Protein AF-A0A7J4G635-F1 (afdb_monomer)

Radius of gyration: 13.32 Å; Cα contacts (8 Å, |Δi|>4): 133; chains: 1; bounding box: 33×24×32 Å

Nearest PDB structures (foldseek):
  4lil-assembly1_A  TM=5.299E-01  e=7.932E-02  Homo sapiens
  6r4t-assembly1_A  TM=5.289E-01  e=9.071E-02  Homo sapiens
  6r4u-assembly1_A  TM=5.298E-01  e=1.269E-01  Homo sapiens
  4mhq-assembly1_A  TM=5.303E-01  e=2.482E-01  Homo sapiens
  8f5y-assembly1_A  TM=3.481E-01  e=5.439E+00  Homo sapiens

Solvent-accessible surface area (backbone atoms only — not comparable to full-atom values): 4926 Å² total; per-residue (Å²): 134,62,66,56,67,64,47,62,37,63,70,59,23,47,52,55,34,60,70,35,59,41,16,35,32,38,41,21,29,86,91,66,51,69,52,75,77,64,25,62,64,89,48,40,65,51,55,41,54,41,30,74,73,50,36,66,48,77,50,66,52,61,45,27,26,78,50,32,76,72,61,45,97,89,42,45,80,79,34,47,76,53,61,67,91,129

pLDDT: mean 96.42, std 4.77, range [57.69, 98.62]

Sequence (86 aa):
MNTVNYYSNEKLQEILWKFGRNREIVARNQDGIYFKRPSMLLYPKDIVEQVKAGAFSFHCSVEYWKNPLLINERNYSEQRIGFDWV

Mean predicted aligned error: 2.63 Å

Secondary structure (DSSP, 8-state):
--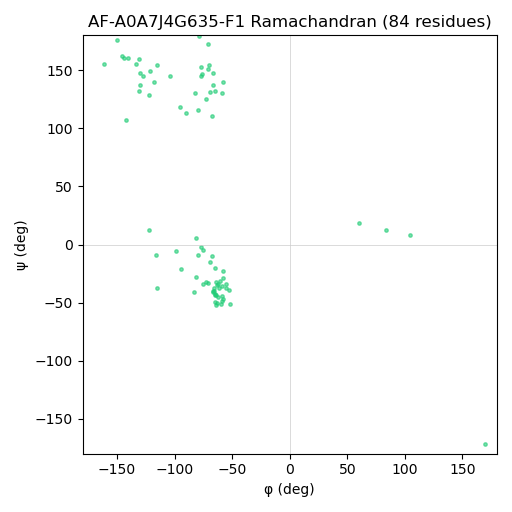HHHHHT-HHHHHHHHHHTTTS-EEEE-TTSPBPPSS---SSTTHHHHHHHTT--EEEE-SEEES-GGG--TTTHHHHEEEE---

Foldseek 3Di:
DQLLVVLVPLVNLVVVQVVQAQKQKWFAAPVRDIDDPRDHDPGSCVRSVVVVVGGRDMDIFQWGFPDRRPDDPPCPVVGTDGGDDD

Structure (mmCIF, N/CA/C/O backbone):
data_AF-A0A7J4G635-F1
#
_entry.id   AF-A0A7J4G635-F1
#
loop_
_atom_site.group_PDB
_atom_site.id
_atom_site.type_symbol
_atom_site.label_atom_id
_atom_site.label_alt_id
_atom_site.label_comp_id
_atom_site.label_asym_id
_atom_site.label_entity_id
_atom_site.label_seq_id
_atom_site.pdbx_PDB_ins_code
_atom_site.Cartn_x
_atom_site.Cartn_y
_atom_site.Cartn_z
_atom_site.occupancy
_atom_site.B_iso_or_equiv
_atom_site.auth_seq_id
_atom_site.auth_comp_id
_atom_site.auth_asym_id
_atom_site.auth_atom_id
_atom_site.pdbx_PDB_model_num
ATOM 1 N N . MET A 1 1 ? -15.363 7.859 15.069 1.00 57.69 1 MET A N 1
ATOM 2 C CA . MET A 1 1 ? -15.291 6.628 14.251 1.00 57.69 1 MET A CA 1
ATOM 3 C C . MET A 1 1 ? -13.894 6.054 14.431 1.00 57.69 1 MET A C 1
ATOM 5 O O . MET A 1 1 ? -12.943 6.803 14.271 1.00 57.69 1 MET A O 1
ATOM 9 N N . ASN A 1 2 ? -13.753 4.804 14.877 1.00 87.06 2 ASN A N 1
ATOM 10 C CA . ASN A 1 2 ? -12.435 4.206 15.108 1.00 87.06 2 ASN A CA 1
ATOM 11 C C . ASN A 1 2 ? -11.853 3.734 13.763 1.00 87.06 2 ASN A C 1
ATOM 13 O O . ASN A 1 2 ? -12.430 2.840 13.143 1.00 87.06 2 ASN A O 1
ATOM 17 N N . 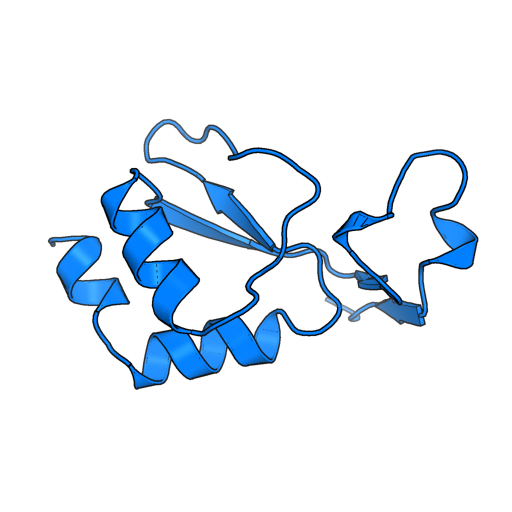THR A 1 3 ? -10.744 4.330 13.313 1.00 93.25 3 THR A N 1
ATOM 18 C CA . THR A 1 3 ? -10.075 3.995 12.042 1.00 93.25 3 THR A CA 1
ATOM 19 C C . THR A 1 3 ? -9.722 2.509 11.963 1.00 93.25 3 THR A C 1
ATOM 21 O O . THR A 1 3 ? -9.929 1.892 10.921 1.00 93.25 3 THR A O 1
ATOM 24 N N . VAL A 1 4 ? -9.306 1.898 13.081 1.00 96.19 4 VAL A N 1
ATOM 25 C CA . VAL A 1 4 ? -9.051 0.450 13.159 1.00 96.19 4 VAL A CA 1
ATOM 26 C C . VAL A 1 4 ? -10.313 -0.333 12.809 1.00 96.19 4 VAL A C 1
ATOM 28 O O . VAL A 1 4 ? -10.262 -1.203 11.952 1.00 96.19 4 VAL A O 1
ATOM 31 N N . ASN A 1 5 ? -11.468 0.008 13.389 1.00 97.00 5 ASN A N 1
ATOM 32 C CA . ASN A 1 5 ? -12.723 -0.700 13.108 1.00 97.00 5 ASN A CA 1
ATOM 33 C C . ASN A 1 5 ? -13.135 -0.601 11.632 1.00 97.00 5 ASN A C 1
ATOM 35 O O . ASN A 1 5 ? -13.645 -1.573 11.085 1.00 97.00 5 ASN A O 1
ATOM 39 N N . TYR A 1 6 ? -12.908 0.549 10.988 1.00 96.88 6 TYR A N 1
ATOM 40 C CA . TYR A 1 6 ? -13.198 0.724 9.563 1.00 96.88 6 TYR A CA 1
ATOM 41 C C . TYR A 1 6 ? -12.315 -0.183 8.692 1.00 96.88 6 TYR A C 1
ATOM 43 O O . TYR A 1 6 ? -12.822 -0.930 7.856 1.00 96.88 6 TYR A O 1
ATOM 51 N N . TYR A 1 7 ? -11.001 -0.176 8.935 1.00 97.75 7 TYR A N 1
ATOM 52 C CA . TYR A 1 7 ? -10.049 -0.981 8.166 1.00 97.75 7 TYR A CA 1
ATOM 53 C C . TYR A 1 7 ? -9.981 -2.455 8.588 1.00 97.75 7 TYR A C 1
ATOM 55 O O . TYR A 1 7 ? -9.412 -3.257 7.855 1.00 97.75 7 TYR A O 1
ATOM 63 N N . SER A 1 8 ? -10.609 -2.861 9.696 1.00 97.50 8 SER A N 1
ATOM 64 C CA . SER A 1 8 ? -10.800 -4.275 10.062 1.00 97.50 8 SER A CA 1
ATOM 65 C C . SER A 1 8 ? -11.749 -5.029 9.121 1.00 97.50 8 SER A C 1
ATOM 67 O O . SER A 1 8 ? -11.841 -6.249 9.204 1.00 97.50 8 SER A O 1
ATOM 69 N N . ASN A 1 9 ? -12.453 -4.338 8.218 1.00 97.94 9 ASN A N 1
ATOM 70 C CA . ASN A 1 9 ? -13.284 -4.976 7.202 1.00 97.94 9 ASN A CA 1
ATOM 71 C C . ASN A 1 9 ? -12.416 -5.733 6.177 1.00 97.94 9 ASN A C 1
ATOM 73 O O . ASN A 1 9 ? -11.745 -5.122 5.346 1.00 97.94 9 ASN A O 1
ATOM 77 N N . GLU A 1 10 ? -12.475 -7.064 6.196 1.00 98.25 10 GLU A N 1
ATOM 78 C CA . GLU A 1 10 ? -11.666 -7.932 5.327 1.00 98.25 10 GLU A CA 1
ATOM 79 C C . GLU A 1 10 ? -11.901 -7.678 3.830 1.00 98.25 10 GLU A C 1
ATOM 81 O O . GLU A 1 10 ? -10.960 -7.692 3.039 1.00 98.25 10 GLU A O 1
ATOM 86 N N . LYS A 1 11 ? -13.137 -7.356 3.421 1.00 98.50 11 LYS A N 1
ATOM 87 C CA . LYS A 1 11 ? -13.445 -7.031 2.020 1.00 98.50 11 LYS A CA 1
ATOM 88 C C . LYS A 1 11 ? -12.765 -5.734 1.584 1.00 98.50 11 LYS A C 1
ATOM 90 O O . LYS A 1 11 ? -12.272 -5.651 0.462 1.00 98.50 11 LYS A O 1
ATOM 95 N N . LEU A 1 12 ? -12.733 -4.726 2.456 1.00 98.00 12 LEU A N 1
ATOM 96 C CA . LEU A 1 12 ? -12.008 -3.482 2.189 1.00 98.00 12 LEU A CA 1
ATOM 97 C C . LEU A 1 12 ? -10.502 -3.746 2.074 1.00 98.00 12 LEU A C 1
ATOM 99 O O . LEU A 1 12 ? -9.869 -3.238 1.149 1.00 98.00 12 LEU A O 1
ATOM 103 N N . GLN A 1 13 ? -9.948 -4.565 2.972 1.00 98.50 13 GLN A N 1
ATOM 104 C CA . GLN A 1 13 ? -8.535 -4.945 2.930 1.00 98.50 13 GLN A CA 1
ATOM 105 C C . GLN A 1 13 ? -8.173 -5.617 1.599 1.00 98.50 13 GLN A C 1
ATOM 107 O O . GLN A 1 13 ? -7.204 -5.232 0.949 1.00 98.50 13 GLN A O 1
ATOM 112 N N . GLU A 1 14 ? -8.995 -6.567 1.153 1.00 98.62 14 GLU A N 1
ATOM 113 C CA . GLU A 1 14 ? -8.841 -7.247 -0.135 1.00 98.62 14 GLU A CA 1
ATOM 114 C C . GLU A 1 14 ? -8.880 -6.283 -1.327 1.00 98.62 14 GLU A C 1
ATOM 116 O O . GLU A 1 14 ? -8.054 -6.392 -2.232 1.00 98.62 14 GLU A O 1
ATOM 121 N N . ILE A 1 15 ? -9.820 -5.331 -1.337 1.00 98.31 15 ILE A N 1
ATOM 122 C CA . ILE A 1 15 ? -9.947 -4.342 -2.418 1.00 98.31 15 ILE A CA 1
ATOM 123 C C . ILE A 1 15 ? -8.695 -3.465 -2.493 1.00 98.31 15 ILE A C 1
ATOM 125 O O . IL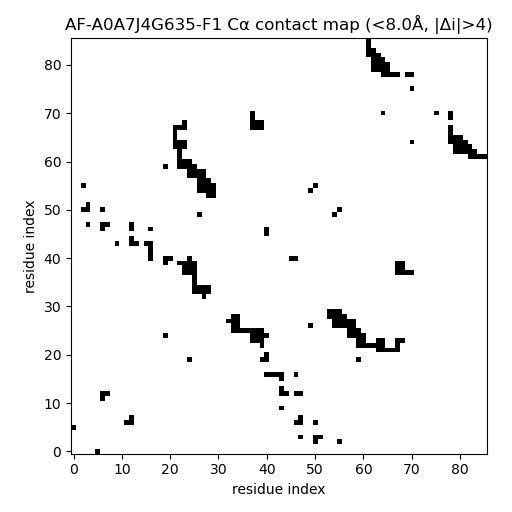E A 1 15 ? -8.116 -3.322 -3.568 1.00 98.31 15 ILE A O 1
ATOM 129 N N . LEU A 1 16 ? -8.258 -2.907 -1.362 1.00 98.12 16 LEU A N 1
ATOM 130 C CA . LEU A 1 16 ? -7.092 -2.024 -1.302 1.00 98.12 16 LEU A CA 1
ATOM 131 C C . LEU A 1 16 ? -5.796 -2.763 -1.663 1.00 98.12 16 LEU A C 1
ATOM 133 O O . LEU A 1 16 ? -4.991 -2.251 -2.440 1.00 98.12 16 LEU A O 1
ATOM 137 N N . TRP A 1 17 ? -5.615 -3.986 -1.157 1.00 98.44 17 TRP A N 1
ATOM 138 C CA . TRP A 1 17 ? -4.460 -4.822 -1.486 1.00 98.44 17 TRP A CA 1
ATOM 139 C C . TRP A 1 17 ? -4.409 -5.175 -2.976 1.00 98.44 17 TRP A C 1
ATOM 141 O O . TRP A 1 17 ? -3.359 -5.034 -3.605 1.00 98.44 17 TRP A O 1
ATOM 151 N N . LYS A 1 18 ? -5.544 -5.570 -3.572 1.00 98.19 18 LYS A N 1
ATOM 152 C CA . LYS A 1 18 ? -5.632 -5.864 -5.013 1.00 98.19 18 LYS A CA 1
ATOM 153 C C . LYS A 1 18 ? -5.391 -4.627 -5.865 1.00 98.19 18 LYS A C 1
ATOM 155 O O . LYS A 1 18 ? -4.654 -4.707 -6.843 1.00 98.19 18 LYS A O 1
ATOM 160 N N . PHE A 1 19 ? -5.969 -3.490 -5.486 1.00 97.12 19 PHE A N 1
ATOM 161 C CA . PHE A 1 19 ? -5.775 -2.230 -6.200 1.00 97.12 19 PHE A CA 1
ATOM 162 C C . PHE A 1 19 ? -4.309 -1.773 -6.178 1.00 97.12 19 PHE A C 1
ATOM 164 O O . PHE A 1 19 ? -3.808 -1.232 -7.162 1.00 97.12 19 PHE A O 1
ATOM 171 N N . GLY A 1 20 ? -3.602 -2.060 -5.083 1.00 97.12 20 GLY A N 1
ATOM 172 C CA . GLY A 1 20 ? -2.183 -1.767 -4.908 1.00 97.12 20 GLY A CA 1
ATOM 173 C C . GLY A 1 20 ? -1.199 -2.661 -5.632 1.00 97.12 20 GLY A C 1
ATOM 174 O O . GLY A 1 20 ? 0.007 -2.415 -5.563 1.00 97.12 20 GLY A O 1
ATOM 175 N N . ARG A 1 21 ? -1.663 -3.715 -6.304 1.00 96.56 21 ARG A N 1
ATOM 176 C CA . ARG A 1 21 ? -0.770 -4.607 -7.042 1.00 96.56 21 ARG A CA 1
ATOM 177 C C . ARG A 1 21 ? -0.008 -3.808 -8.093 1.00 96.56 21 ARG A C 1
ATOM 179 O O . ARG A 1 21 ? -0.594 -3.048 -8.856 1.00 96.56 21 ARG A O 1
ATOM 186 N N . ASN A 1 22 ? 1.312 -3.991 -8.104 1.00 97.69 22 ASN A N 1
ATOM 187 C CA . ASN A 1 22 ? 2.231 -3.270 -8.982 1.00 97.69 22 ASN A CA 1
ATOM 188 C C . ASN A 1 22 ? 2.221 -1.744 -8.794 1.00 97.69 22 ASN A C 1
ATOM 190 O O . ASN A 1 22 ? 2.726 -1.043 -9.654 1.00 97.69 22 ASN A O 1
ATOM 194 N N . ARG A 1 23 ? 1.722 -1.209 -7.678 1.00 97.81 23 ARG A N 1
ATOM 195 C CA . ARG A 1 23 ? 1.798 0.222 -7.354 1.00 97.81 23 ARG A CA 1
ATOM 196 C C . ARG A 1 23 ? 2.656 0.445 -6.125 1.00 97.81 23 ARG A C 1
ATOM 198 O O . ARG A 1 23 ? 2.764 -0.429 -5.266 1.00 97.81 23 ARG A O 1
ATOM 205 N N . GLU A 1 24 ? 3.238 1.630 -6.026 1.00 97.88 24 GLU A N 1
ATOM 206 C CA . GLU A 1 24 ? 3.706 2.101 -4.730 1.00 97.88 24 GLU A CA 1
ATOM 207 C C . GLU A 1 24 ? 2.467 2.466 -3.905 1.00 97.88 24 GLU A C 1
ATOM 209 O O . GLU A 1 24 ? 1.643 3.251 -4.370 1.00 97.88 24 GLU A O 1
ATOM 214 N N . ILE A 1 25 ? 2.317 1.891 -2.709 1.00 97.94 25 ILE A N 1
ATOM 215 C CA . ILE A 1 25 ? 1.263 2.252 -1.752 1.00 97.94 25 ILE A CA 1
ATOM 216 C C . ILE A 1 25 ? 1.911 2.688 -0.455 1.00 97.94 25 ILE A C 1
ATOM 218 O O . ILE A 1 25 ? 2.676 1.927 0.130 1.00 97.94 25 ILE A O 1
ATOM 222 N N . VAL A 1 26 ? 1.508 3.859 0.034 1.00 98.00 26 VAL A N 1
ATOM 223 C CA . VAL A 1 26 ? 2.002 4.433 1.280 1.00 98.00 26 VAL A CA 1
ATOM 224 C C . VAL A 1 26 ? 0.850 4.873 2.185 1.00 98.00 26 VAL A C 1
ATOM 226 O O . VAL A 1 26 ? -0.131 5.481 1.748 1.00 98.00 26 VAL A O 1
ATOM 229 N N . ALA A 1 27 ? 0.976 4.569 3.473 1.00 98.12 27 ALA A N 1
ATOM 230 C CA . ALA A 1 27 ? 0.097 5.093 4.508 1.00 98.12 27 ALA A CA 1
ATOM 231 C C . ALA A 1 27 ? 0.435 6.549 4.860 1.00 98.12 27 ALA A C 1
ATOM 233 O O . ALA A 1 27 ? 1.580 6.991 4.772 1.00 98.12 27 ALA A O 1
ATOM 234 N N . ARG A 1 28 ? -0.568 7.291 5.318 1.00 98.25 28 ARG A N 1
ATOM 235 C CA . ARG A 1 28 ? -0.450 8.663 5.815 1.00 98.25 28 ARG A CA 1
ATOM 236 C C . ARG A 1 28 ? -1.162 8.770 7.158 1.00 98.25 28 ARG A C 1
ATOM 238 O O . ARG A 1 28 ? -2.295 8.293 7.276 1.00 98.25 28 ARG A O 1
ATOM 245 N N . ASN A 1 29 ? -0.513 9.359 8.160 1.00 97.62 29 ASN A N 1
ATOM 246 C CA . ASN A 1 29 ? -1.094 9.543 9.494 1.00 97.62 29 ASN A CA 1
ATOM 247 C C . ASN A 1 29 ? -2.080 10.731 9.542 1.00 97.62 29 ASN A C 1
ATOM 249 O O . ASN A 1 29 ? -2.311 11.406 8.535 1.00 97.62 29 ASN A O 1
ATOM 253 N N . GLN A 1 30 ? -2.674 10.977 10.713 1.00 96.44 30 GLN A N 1
ATOM 254 C CA . GLN A 1 30 ? -3.638 12.068 10.926 1.00 96.44 30 GLN A CA 1
ATOM 255 C C . GLN A 1 30 ? -3.035 13.466 10.737 1.00 96.44 30 GLN A C 1
ATOM 257 O O . GLN A 1 30 ? -3.716 14.347 10.220 1.00 96.44 30 GLN A O 1
ATOM 262 N N . ASP A 1 31 ? -1.755 13.642 11.066 1.00 97.31 31 ASP A N 1
ATOM 263 C CA . ASP A 1 31 ? -1.019 14.903 10.877 1.00 97.31 31 ASP A CA 1
ATOM 264 C C . ASP A 1 31 ? -0.601 15.131 9.418 1.00 97.31 31 ASP A C 1
ATOM 266 O O . ASP A 1 31 ? 0.004 16.139 9.059 1.00 97.31 31 ASP A O 1
ATOM 270 N N . GLY A 1 32 ? -0.916 14.174 8.548 1.00 96.38 32 GLY A N 1
ATOM 271 C CA . GLY A 1 32 ? -0.641 14.255 7.133 1.00 96.38 32 GLY A CA 1
ATOM 272 C C . GLY A 1 32 ? 0.771 13.836 6.724 1.00 96.38 32 GLY A C 1
ATOM 273 O O . GLY A 1 32 ? 1.130 14.052 5.566 1.00 96.38 32 GLY A O 1
ATOM 274 N N . ILE A 1 33 ? 1.534 13.212 7.618 1.00 98.06 33 ILE A N 1
ATOM 275 C CA . ILE A 1 33 ? 2.879 12.686 7.380 1.00 98.06 33 ILE A CA 1
ATOM 276 C C . ILE A 1 33 ? 2.779 11.305 6.723 1.00 98.06 33 ILE A C 1
ATOM 278 O O . ILE A 1 33 ? 2.049 10.426 7.189 1.00 98.06 33 ILE A O 1
ATOM 282 N N . TYR A 1 34 ? 3.524 11.113 5.634 1.00 98.12 34 TYR A N 1
ATOM 283 C CA . TYR A 1 34 ? 3.627 9.824 4.954 1.00 98.12 34 TYR A CA 1
ATOM 284 C C . TYR A 1 34 ? 4.553 8.864 5.693 1.00 98.12 34 TYR A C 1
ATOM 286 O O . TYR A 1 34 ? 5.583 9.252 6.245 1.00 98.12 34 TYR A O 1
ATOM 294 N N . PHE A 1 35 ? 4.204 7.585 5.643 1.00 97.81 35 PHE A N 1
ATOM 295 C CA . PHE A 1 35 ? 5.081 6.506 6.071 1.00 97.81 35 PHE A CA 1
ATOM 296 C C . PHE A 1 35 ? 6.240 6.352 5.071 1.00 97.81 35 PHE A C 1
ATOM 298 O O . PHE A 1 35 ? 6.286 7.005 4.025 1.00 97.81 35 PHE A O 1
ATOM 305 N N . LYS A 1 36 ? 7.214 5.498 5.398 1.00 97.06 36 LYS A N 1
ATOM 306 C CA . LYS A 1 36 ? 8.413 5.312 4.573 1.00 97.06 36 LYS A CA 1
ATOM 307 C C . LYS A 1 36 ? 8.064 4.868 3.141 1.00 97.06 36 LYS A C 1
ATOM 309 O O . LYS A 1 36 ? 7.204 4.009 2.932 1.00 97.06 36 LYS A O 1
ATOM 314 N N . ARG A 1 37 ? 8.794 5.435 2.175 1.00 96.38 37 ARG A N 1
ATOM 315 C CA . ARG A 1 37 ? 8.709 5.164 0.734 1.00 96.38 37 ARG A CA 1
ATOM 316 C C . ARG A 1 37 ? 10.063 4.669 0.184 1.00 96.38 37 ARG A C 1
ATOM 318 O O . ARG A 1 37 ? 11.093 5.087 0.721 1.00 96.38 37 ARG A O 1
ATOM 325 N N . PRO A 1 38 ? 10.086 3.813 -0.854 1.00 96.81 38 PRO A N 1
ATOM 326 C CA . PRO A 1 38 ? 8.924 3.152 -1.442 1.00 96.81 38 PRO A CA 1
ATOM 327 C C . PRO A 1 38 ? 8.327 2.094 -0.509 1.00 96.81 38 PRO A C 1
ATOM 329 O O . PRO A 1 38 ? 9.011 1.545 0.357 1.00 96.81 38 PRO A O 1
ATOM 332 N N . SER A 1 39 ? 7.038 1.817 -0.676 1.00 97.44 39 SER A N 1
ATOM 333 C CA . SER A 1 39 ? 6.318 0.792 0.082 1.00 97.44 39 SER A CA 1
ATOM 334 C C . SER A 1 39 ? 5.277 0.076 -0.776 1.00 97.44 39 SER A C 1
ATOM 336 O O . SER A 1 39 ? 4.886 0.534 -1.852 1.00 97.44 39 SER A O 1
ATOM 338 N N . MET A 1 40 ? 4.877 -1.108 -0.312 1.00 97.25 40 MET A N 1
ATOM 339 C CA . MET A 1 40 ? 3.847 -1.934 -0.931 1.00 97.25 40 MET A CA 1
ATOM 340 C C . MET A 1 40 ? 3.052 -2.686 0.139 1.00 97.25 40 MET A C 1
ATOM 342 O O . MET A 1 40 ? 3.525 -2.856 1.263 1.00 97.25 40 MET A O 1
ATOM 346 N N . LEU A 1 41 ? 1.874 -3.183 -0.237 1.00 97.44 41 LEU A N 1
ATOM 347 C CA . LEU A 1 41 ? 1.108 -4.142 0.558 1.00 97.44 41 LEU A CA 1
ATOM 348 C C . LEU A 1 41 ? 1.426 -5.557 0.058 1.00 97.44 41 LEU A C 1
ATOM 350 O O . LEU A 1 41 ? 1.176 -5.880 -1.106 1.00 97.44 41 LEU A O 1
ATOM 354 N N . LEU A 1 42 ? 1.988 -6.400 0.920 1.00 96.31 42 LEU A N 1
ATOM 355 C CA . LEU A 1 42 ? 2.278 -7.803 0.622 1.00 96.31 42 LEU A CA 1
ATOM 356 C C . LEU A 1 42 ? 1.034 -8.664 0.844 1.00 96.31 42 LEU A C 1
ATOM 358 O O . LEU A 1 42 ? 0.724 -9.509 0.002 1.00 96.31 42 LEU A O 1
ATOM 362 N N . TYR A 1 43 ? 0.284 -8.383 1.910 1.00 97.94 43 TYR A N 1
ATOM 363 C CA . TYR A 1 43 ? -0.934 -9.093 2.293 1.00 97.94 43 TYR A CA 1
ATOM 364 C C . TYR A 1 43 ? -2.069 -8.120 2.655 1.00 97.94 43 TYR A C 1
ATOM 366 O O . TYR A 1 43 ? -1.800 -7.010 3.115 1.00 97.94 43 TYR A O 1
ATOM 374 N N . PRO A 1 44 ? -3.349 -8.530 2.543 1.00 98.31 44 PRO A N 1
ATOM 375 C CA . PRO A 1 44 ? -4.488 -7.709 2.971 1.00 98.31 44 PRO A CA 1
ATOM 376 C C . PRO A 1 44 ? -4.375 -7.207 4.420 1.00 98.31 44 PRO A C 1
ATOM 378 O O . PRO A 1 44 ? -4.674 -6.048 4.708 1.00 98.31 44 PRO A O 1
ATOM 381 N N . LYS A 1 45 ? -3.865 -8.052 5.328 1.00 98.12 4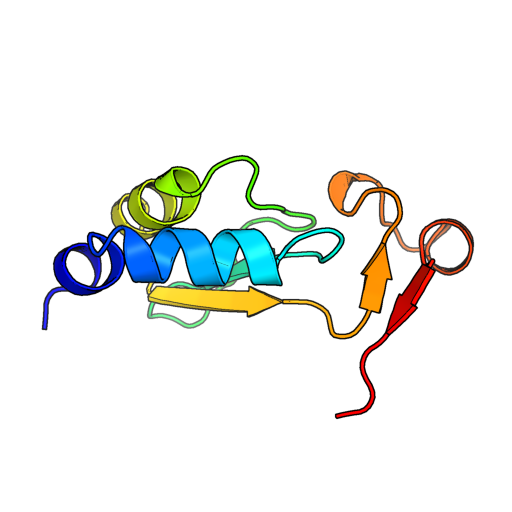5 LYS A N 1
ATOM 382 C CA . LYS A 1 45 ? -3.704 -7.711 6.751 1.00 98.12 45 LYS A CA 1
ATOM 383 C C . LYS A 1 45 ? -2.697 -6.588 7.011 1.00 98.12 45 LYS A C 1
ATOM 385 O O . LYS A 1 45 ? -2.803 -5.934 8.045 1.00 98.12 45 LYS A O 1
ATOM 390 N N . ASP A 1 46 ? -1.790 -6.294 6.080 1.00 98.06 46 ASP A N 1
ATOM 391 C CA . ASP A 1 46 ? -0.835 -5.187 6.232 1.00 98.06 46 ASP A CA 1
ATOM 392 C C . ASP A 1 46 ? -1.554 -3.847 6.436 1.00 98.06 46 ASP A C 1
ATOM 394 O O . ASP A 1 46 ? -1.043 -2.963 7.119 1.00 98.06 46 ASP A O 1
ATOM 398 N N . ILE A 1 47 ? -2.764 -3.703 5.888 1.00 98.38 47 ILE A N 1
ATOM 399 C CA . ILE A 1 47 ? -3.588 -2.499 6.015 1.00 98.38 47 ILE A CA 1
ATOM 400 C C . ILE A 1 47 ? -3.976 -2.268 7.475 1.00 98.38 47 ILE A C 1
ATOM 402 O O . ILE A 1 47 ? -3.753 -1.181 8.006 1.00 98.38 47 ILE A O 1
ATOM 406 N N . VAL A 1 48 ? -4.534 -3.278 8.150 1.00 98.06 48 VAL A N 1
ATOM 407 C CA . VAL A 1 48 ? -4.958 -3.111 9.548 1.00 98.06 48 VAL A CA 1
ATOM 408 C C . VAL A 1 48 ? -3.756 -2.994 10.485 1.00 98.06 48 VAL A C 1
ATOM 410 O O . VAL A 1 48 ? -3.815 -2.224 11.441 1.00 98.06 48 VAL A O 1
ATOM 413 N N . GLU A 1 49 ? -2.642 -3.671 10.190 1.00 98.00 49 GLU A N 1
ATOM 414 C CA . GLU A 1 49 ? -1.406 -3.519 10.966 1.00 98.00 49 GLU A CA 1
ATOM 415 C C . GLU A 1 49 ? -0.810 -2.110 10.826 1.00 98.00 49 GLU A C 1
ATOM 417 O O . GLU A 1 49 ? -0.428 -1.502 11.826 1.00 98.00 49 GLU A O 1
ATOM 422 N N . GLN A 1 50 ? -0.828 -1.518 9.628 1.00 98.00 50 GLN A N 1
ATOM 423 C CA . GLN A 1 50 ? -0.417 -0.122 9.442 1.00 98.00 50 GLN A CA 1
ATOM 424 C C . GLN A 1 50 ? -1.354 0.860 10.155 1.00 98.00 50 GLN A C 1
ATOM 426 O O . GLN A 1 50 ? -0.885 1.841 10.730 1.00 98.00 50 GLN A O 1
ATOM 431 N N . VAL A 1 51 ? -2.665 0.599 10.180 1.00 97.94 51 VAL A N 1
ATOM 432 C CA . VAL A 1 51 ? -3.635 1.434 10.914 1.00 97.94 51 VAL A CA 1
ATOM 433 C C . VAL A 1 51 ? -3.411 1.356 12.422 1.00 97.94 51 VAL A C 1
ATOM 435 O O . VAL A 1 51 ? -3.425 2.389 13.089 1.00 97.94 51 VAL A O 1
ATOM 438 N N . LYS A 1 52 ? -3.118 0.167 12.965 1.00 97.44 52 LYS A N 1
ATOM 439 C CA . LYS A 1 52 ? -2.690 0.011 14.368 1.00 97.44 52 LYS A CA 1
ATOM 440 C C . LYS A 1 52 ? -1.393 0.772 14.663 1.00 97.44 52 LYS A C 1
ATOM 442 O O . LYS A 1 52 ? -1.233 1.275 15.769 1.00 97.44 52 LYS A O 1
ATOM 447 N N . ALA A 1 53 ? -0.508 0.898 13.674 1.00 97.00 53 ALA A N 1
ATOM 448 C CA . ALA A 1 53 ? 0.718 1.693 13.751 1.00 97.00 53 ALA A CA 1
ATOM 449 C C . ALA A 1 53 ? 0.514 3.206 13.500 1.00 97.00 53 ALA A C 1
ATOM 451 O O . ALA A 1 53 ? 1.490 3.950 13.447 1.00 97.00 53 ALA A O 1
ATOM 452 N N . GLY A 1 54 ? -0.729 3.680 13.348 1.00 96.88 54 GLY A N 1
ATOM 453 C CA . GLY A 1 54 ? -1.055 5.105 13.209 1.00 96.88 54 GLY A CA 1
ATOM 454 C C . GLY A 1 54 ? -1.411 5.566 11.792 1.00 96.88 54 GLY A C 1
ATOM 455 O O . GLY A 1 54 ? -1.551 6.770 11.564 1.00 96.88 54 GLY A O 1
ATOM 456 N N . ALA A 1 55 ? -1.575 4.653 10.829 1.00 97.81 55 ALA A N 1
ATOM 457 C CA . ALA A 1 55 ? -2.081 5.013 9.508 1.00 97.81 55 ALA A CA 1
ATOM 458 C C . ALA A 1 55 ? -3.540 5.486 9.584 1.00 97.81 55 ALA A C 1
ATOM 460 O O . ALA A 1 55 ? -4.384 4.886 10.252 1.00 97.81 55 ALA A O 1
ATOM 461 N N . PHE A 1 56 ? -3.843 6.554 8.851 1.00 97.50 56 PHE A 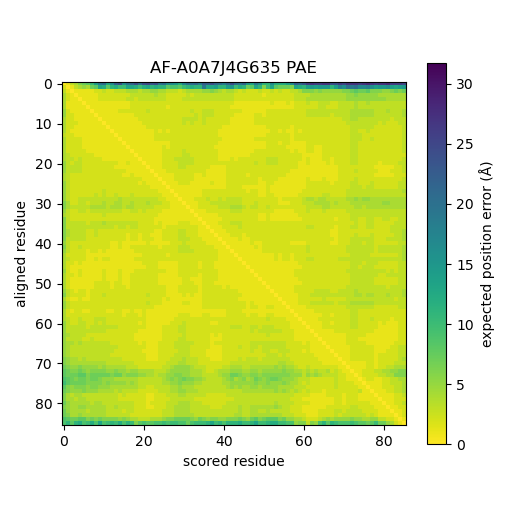N 1
ATOM 462 C CA . PHE A 1 56 ? -5.177 7.142 8.774 1.00 97.50 56 PHE A CA 1
ATOM 463 C C . PHE A 1 56 ? -5.786 7.035 7.371 1.00 97.50 56 PHE A C 1
ATOM 465 O O . PHE A 1 56 ? -6.978 6.767 7.222 1.00 97.50 56 PHE A O 1
ATOM 472 N N . SER A 1 57 ? -4.961 7.197 6.335 1.00 97.38 57 SER A N 1
ATOM 473 C CA . SER A 1 57 ? -5.345 7.025 4.930 1.00 97.38 57 SER A CA 1
ATOM 474 C C . SER A 1 57 ? -4.238 6.327 4.142 1.00 97.38 57 SER A C 1
ATOM 476 O O . SER A 1 57 ? -3.084 6.325 4.569 1.00 97.38 57 SER A O 1
ATOM 478 N N . PHE A 1 58 ? -4.589 5.749 2.996 1.00 98.12 58 PHE A N 1
ATOM 479 C CA . PHE A 1 58 ? -3.654 5.103 2.076 1.00 98.12 58 PHE A CA 1
ATOM 480 C C . PHE A 1 58 ? -3.679 5.827 0.734 1.00 98.12 58 PHE A C 1
ATOM 482 O O . PHE A 1 58 ? -4.744 6.224 0.265 1.00 98.12 58 PHE A O 1
ATOM 489 N N . HIS A 1 59 ? -2.505 5.992 0.134 1.00 97.75 59 HIS A N 1
ATOM 490 C CA . HIS A 1 59 ? -2.298 6.671 -1.144 1.00 97.75 59 HIS A CA 1
ATOM 491 C C . HIS A 1 59 ? -1.462 5.772 -2.043 1.00 97.75 59 HIS A C 1
ATOM 493 O O . HIS A 1 59 ? -0.610 5.035 -1.543 1.00 97.75 59 HIS A O 1
ATOM 499 N N . CYS A 1 60 ? -1.690 5.830 -3.351 1.00 97.56 60 CYS A N 1
ATOM 500 C CA . CYS A 1 60 ? -0.935 5.035 -4.308 1.00 97.56 60 CYS A CA 1
ATOM 501 C C . CYS A 1 60 ? -0.416 5.865 -5.480 1.00 97.56 60 CYS A C 1
ATOM 503 O O . CYS A 1 60 ? -0.944 6.937 -5.777 1.00 97.56 60 CYS A O 1
ATOM 505 N N . SER A 1 61 ? 0.600 5.341 -6.161 1.00 97.19 61 SER A N 1
ATOM 506 C CA . SER A 1 61 ? 1.047 5.872 -7.447 1.00 97.19 61 SER A CA 1
ATOM 507 C C . SER A 1 61 ? -0.011 5.677 -8.538 1.00 97.19 61 SER A C 1
ATOM 509 O O . SER A 1 61 ? -0.735 4.673 -8.555 1.00 97.19 61 SER A O 1
ATOM 511 N N . VAL A 1 62 ? -0.053 6.618 -9.481 1.00 97.25 62 VAL A N 1
ATOM 512 C CA . VAL A 1 62 ? -0.795 6.472 -10.744 1.00 97.25 62 VAL A CA 1
ATOM 513 C C . VAL A 1 62 ? -0.064 5.485 -11.657 1.00 97.25 62 VAL A C 1
ATOM 515 O O . VAL A 1 62 ? -0.681 4.722 -12.395 1.00 97.25 62 VAL A O 1
ATOM 518 N N . GLU A 1 63 ? 1.262 5.458 -11.569 1.00 97.38 63 GLU A N 1
ATOM 519 C CA . GLU A 1 63 ? 2.127 4.531 -12.276 1.00 97.38 63 GLU A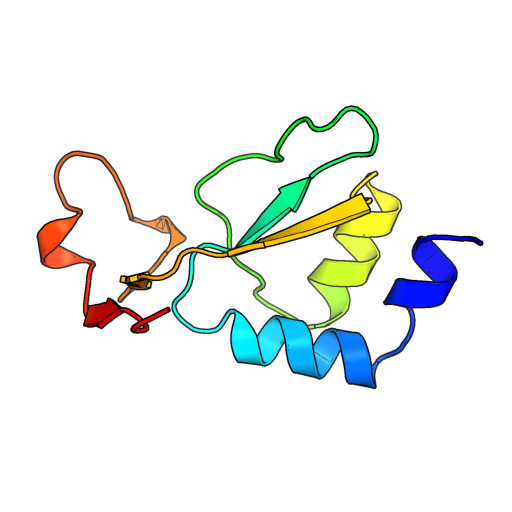 CA 1
ATOM 520 C C . GLU A 1 63 ? 2.025 3.106 -11.734 1.00 97.38 63 GLU A C 1
ATOM 522 O O . GLU A 1 63 ? 1.840 2.868 -10.533 1.00 97.38 63 GLU A O 1
ATOM 527 N N . TYR A 1 64 ? 2.266 2.167 -12.644 1.00 97.94 64 TYR A N 1
ATOM 528 C CA . TYR A 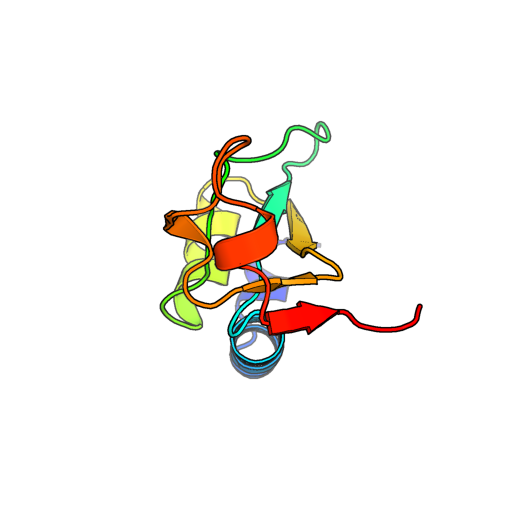1 64 ? 2.516 0.769 -12.353 1.00 97.94 64 TYR A CA 1
ATOM 529 C C . TYR A 1 64 ? 4.004 0.442 -12.496 1.00 97.94 64 TYR A C 1
ATOM 531 O O . TYR A 1 64 ? 4.681 0.908 -13.415 1.00 97.94 64 TYR A O 1
ATOM 539 N N . TRP A 1 65 ? 4.485 -0.454 -11.643 1.00 98.06 65 TRP A N 1
ATOM 540 C CA . TRP A 1 65 ? 5.885 -0.813 -11.456 1.00 98.06 65 TRP A CA 1
ATOM 541 C C . TRP A 1 65 ? 6.101 -2.321 -11.564 1.00 98.06 65 TRP A C 1
ATOM 543 O O . TRP A 1 65 ? 5.291 -3.113 -11.075 1.00 98.06 65 TRP A O 1
ATOM 553 N N . LYS A 1 66 ? 7.244 -2.736 -12.123 1.00 97.69 66 LYS A N 1
ATOM 554 C CA . LYS A 1 66 ? 7.718 -4.130 -12.073 1.00 97.69 66 LYS A CA 1
ATOM 555 C C . LYS A 1 66 ? 7.903 -4.573 -10.624 1.00 97.69 66 LYS A C 1
ATOM 557 O O . LYS A 1 66 ? 7.364 -5.599 -10.222 1.00 97.69 66 LYS A O 1
ATOM 562 N N . ASN A 1 67 ? 8.628 -3.774 -9.841 1.00 96.62 67 ASN A N 1
ATOM 563 C CA . ASN A 1 67 ? 8.748 -3.938 -8.399 1.00 96.62 67 ASN A CA 1
ATOM 564 C C . ASN A 1 67 ? 8.770 -2.560 -7.711 1.00 96.62 67 ASN A C 1
ATOM 566 O O . ASN A 1 67 ? 9.791 -1.871 -7.786 1.00 96.62 67 ASN A O 1
ATOM 570 N N . PRO A 1 68 ? 7.686 -2.164 -7.014 1.00 97.06 68 PRO A N 1
ATOM 571 C CA . PRO A 1 68 ? 7.617 -0.870 -6.345 1.00 97.06 68 PRO A CA 1
ATOM 572 C C . PRO A 1 68 ? 8.756 -0.609 -5.354 1.00 97.06 68 PRO A C 1
ATOM 574 O O . PRO A 1 68 ? 9.235 0.514 -5.243 1.00 97.06 68 PRO A O 1
ATOM 577 N N . LEU A 1 69 ? 9.246 -1.647 -4.669 1.00 96.94 69 LEU A N 1
ATOM 578 C CA . LEU A 1 69 ? 10.299 -1.503 -3.659 1.00 96.94 69 LEU A CA 1
ATOM 579 C C . LEU A 1 69 ? 11.670 -1.142 -4.245 1.00 96.94 69 LEU A C 1
ATOM 581 O O . LEU A 1 69 ? 12.558 -0.739 -3.498 1.00 96.94 69 LEU A O 1
ATOM 585 N N . LEU A 1 70 ? 11.861 -1.301 -5.557 1.00 96.94 70 LEU A N 1
ATOM 586 C CA . LEU A 1 70 ? 13.134 -1.026 -6.224 1.00 96.94 70 LEU A CA 1
ATOM 587 C C . LEU A 1 70 ? 13.182 0.347 -6.897 1.00 96.94 70 LEU A C 1
ATOM 589 O O . LEU A 1 70 ? 14.242 0.716 -7.407 1.00 96.94 70 LEU A O 1
ATOM 593 N N . ILE A 1 71 ? 12.075 1.095 -6.922 1.00 96.56 71 ILE A N 1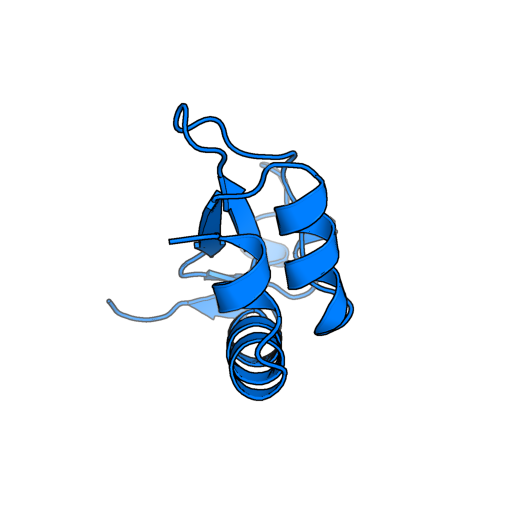
ATOM 594 C CA . ILE A 1 71 ? 12.021 2.392 -7.602 1.00 96.56 71 ILE A CA 1
ATOM 595 C C . ILE A 1 71 ? 12.957 3.379 -6.908 1.00 96.56 71 ILE A C 1
ATOM 597 O O . ILE A 1 71 ? 12.935 3.552 -5.690 1.00 96.56 71 ILE A O 1
ATOM 601 N N . ASN A 1 72 ? 13.755 4.060 -7.715 1.00 94.88 72 ASN A N 1
ATOM 602 C CA . ASN A 1 72 ? 14.542 5.216 -7.332 1.00 94.88 72 ASN A CA 1
ATOM 603 C C . ASN A 1 72 ? 14.710 6.150 -8.540 1.00 94.88 72 ASN A C 1
ATOM 605 O O . ASN A 1 72 ? 14.301 5.845 -9.662 1.00 94.88 72 ASN A O 1
ATOM 609 N N . GLU A 1 73 ? 15.349 7.291 -8.309 1.00 91.56 73 GLU A N 1
ATOM 610 C CA . GLU A 1 73 ? 15.537 8.350 -9.307 1.00 91.56 73 GLU A CA 1
ATOM 611 C C . GLU A 1 73 ? 16.280 7.889 -10.572 1.00 91.56 73 GLU A C 1
ATOM 613 O O . GLU A 1 73 ? 16.134 8.498 -11.627 1.00 91.56 73 GLU A O 1
ATOM 618 N N . ARG A 1 74 ? 17.066 6.807 -10.496 1.00 95.38 74 ARG A N 1
ATOM 619 C CA . ARG A 1 74 ? 17.918 6.343 -11.602 1.00 95.38 74 ARG A CA 1
ATOM 620 C C . ARG A 1 74 ? 17.266 5.277 -12.474 1.00 95.38 74 ARG A C 1
ATOM 622 O O . ARG A 1 74 ? 17.702 5.094 -13.603 1.00 95.38 74 ARG A O 1
ATOM 629 N N . ASN A 1 75 ? 16.255 4.567 -11.971 1.00 95.06 75 ASN A N 1
ATOM 630 C CA . ASN A 1 75 ? 15.670 3.404 -12.652 1.00 95.06 75 ASN A CA 1
ATOM 631 C C . ASN A 1 75 ? 14.163 3.531 -12.919 1.00 95.06 75 ASN A C 1
ATOM 633 O O . ASN A 1 75 ? 13.511 2.553 -13.286 1.00 95.06 75 ASN A O 1
ATOM 637 N N . TYR A 1 76 ? 13.606 4.730 -12.753 1.00 92.94 76 TYR A N 1
ATOM 638 C CA . TYR A 1 76 ? 12.176 4.999 -12.886 1.00 92.94 76 TYR A CA 1
ATOM 639 C C . TYR A 1 76 ? 11.599 4.479 -14.215 1.00 92.94 76 TYR A C 1
ATOM 641 O O . TYR A 1 76 ? 10.643 3.704 -14.226 1.00 92.94 76 TYR A 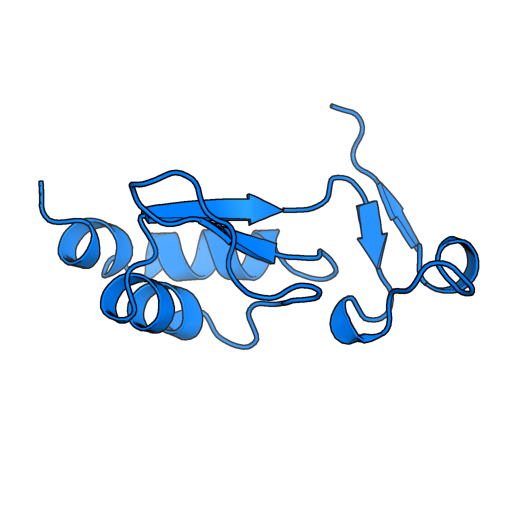O 1
ATOM 649 N N . SER A 1 77 ? 12.229 4.823 -15.344 1.00 94.19 77 SER A N 1
ATOM 650 C CA . SER A 1 77 ? 11.794 4.379 -16.677 1.00 94.19 77 SER A CA 1
ATOM 651 C C . SER A 1 77 ? 11.872 2.863 -16.863 1.00 94.19 77 SER A C 1
ATOM 653 O O . SER A 1 77 ? 11.027 2.285 -17.537 1.00 94.19 77 SER A O 1
ATOM 655 N N . GLU A 1 78 ? 12.865 2.209 -16.261 1.00 96.69 78 GLU A N 1
ATOM 656 C CA . GLU A 1 78 ? 13.068 0.761 -16.379 1.00 96.69 78 GLU A CA 1
ATOM 657 C C . GLU A 1 78 ? 12.057 -0.033 -15.548 1.00 96.69 78 GLU A C 1
ATOM 659 O O . GLU A 1 78 ? 11.655 -1.137 -15.935 1.00 96.69 78 GLU A O 1
ATOM 664 N N . GLN A 1 79 ? 11.666 0.517 -14.395 1.00 97.62 79 GLN A N 1
ATOM 665 C CA . GLN A 1 79 ? 10.706 -0.092 -13.483 1.00 97.62 79 GLN A CA 1
ATOM 666 C C . GLN A 1 79 ? 9.260 0.152 -13.912 1.00 97.62 79 GLN A C 1
ATOM 668 O O . GLN A 1 79 ? 8.410 -0.679 -13.598 1.00 97.62 79 GLN A O 1
ATOM 673 N N . ARG A 1 80 ? 8.953 1.247 -14.615 1.00 97.50 80 ARG A N 1
ATOM 674 C CA . ARG A 1 80 ? 7.579 1.571 -15.016 1.00 97.50 80 ARG A CA 1
ATOM 675 C C . ARG A 1 80 ? 7.060 0.601 -16.080 1.00 97.50 80 ARG A C 1
ATOM 677 O O . ARG A 1 80 ? 7.716 0.370 -17.091 1.00 97.50 80 ARG A O 1
ATOM 684 N N . ILE A 1 81 ? 5.856 0.069 -15.871 1.00 97.94 81 ILE A N 1
ATOM 685 C CA . ILE A 1 81 ? 5.164 -0.824 -16.825 1.00 97.94 81 ILE A CA 1
ATOM 686 C C . ILE A 1 81 ? 3.868 -0.233 -17.382 1.00 97.94 81 ILE A C 1
ATOM 688 O O . ILE A 1 81 ? 3.293 -0.791 -18.309 1.00 97.94 81 ILE A O 1
ATOM 692 N N . GLY A 1 82 ? 3.408 0.888 -16.833 1.00 97.38 82 GLY A N 1
ATOM 693 C CA . GLY A 1 82 ? 2.192 1.568 -17.262 1.00 97.38 82 GLY A CA 1
ATOM 694 C C . GLY A 1 82 ? 1.802 2.665 -16.280 1.00 97.38 82 GLY A C 1
ATOM 695 O O . GLY A 1 82 ? 2.566 2.975 -15.364 1.00 97.38 82 GLY A O 1
ATOM 696 N N . PHE A 1 83 ? 0.619 3.239 -16.470 1.00 96.88 83 PHE A N 1
ATOM 697 C CA . PHE A 1 83 ? -0.005 4.198 -15.560 1.00 96.88 83 PHE A CA 1
ATOM 698 C C . PHE A 1 83 ? -1.510 4.282 -15.850 1.00 96.88 83 PHE A C 1
ATOM 700 O O . PHE A 1 83 ? -1.928 3.983 -16.971 1.00 96.88 83 PHE A O 1
ATOM 707 N N . ASP A 1 84 ? -2.314 4.677 -14.864 1.00 95.81 84 ASP A N 1
ATOM 708 C CA . ASP A 1 84 ? -3.713 5.031 -15.123 1.00 95.81 84 ASP A CA 1
ATOM 709 C C . ASP A 1 84 ? -3.818 6.410 -15.764 1.00 95.81 84 ASP A C 1
ATOM 711 O O . ASP A 1 84 ? -3.074 7.329 -15.428 1.00 95.81 84 ASP A O 1
ATOM 715 N N . TRP A 1 85 ? -4.813 6.581 -16.626 1.00 91.94 85 TRP A N 1
ATOM 716 C CA . TRP A 1 85 ? -5.265 7.906 -17.031 1.00 91.94 85 TRP A CA 1
ATOM 717 C C . TRP A 1 85 ? -6.358 8.365 -16.067 1.00 91.94 85 TRP A C 1
ATOM 719 O O . TRP A 1 85 ? -7.431 7.760 -16.028 1.00 91.94 85 TRP A O 1
ATOM 729 N N . VAL A 1 86 ? -6.059 9.400 -15.281 1.00 83.31 86 VAL A N 1
ATOM 730 C CA . VAL A 1 86 ? -6.934 9.993 -14.256 1.00 83.31 86 VAL A CA 1
ATOM 731 C C . VAL A 1 86 ? -7.143 11.479 -14.490 1.00 83.31 86 VAL A C 1
ATOM 733 O O . VAL A 1 86 ? -6.206 12.130 -15.005 1.00 83.31 86 VAL A O 1
#